Protein AF-A0A833JD50-F1 (afdb_monomer)

Foldseek 3Di:
DDPVVVDDDDDPQPWDKDWAFPVCVQVVQVVQVNNPDPDRDQWGADPNFIKGFDPDWDDDPNTITTIITTPVSDDPVNDPDPPPDDDD

Nearest PDB structures (foldseek):
  4l9g-assembly1_B  TM=3.853E-01  e=2.954E-01  Cereibacter sphaeroides 2.4.1
  3f3b-assembly1_A  TM=3.918E-01  e=6.925E-01  Bacillus subtilis
  4hh2-asse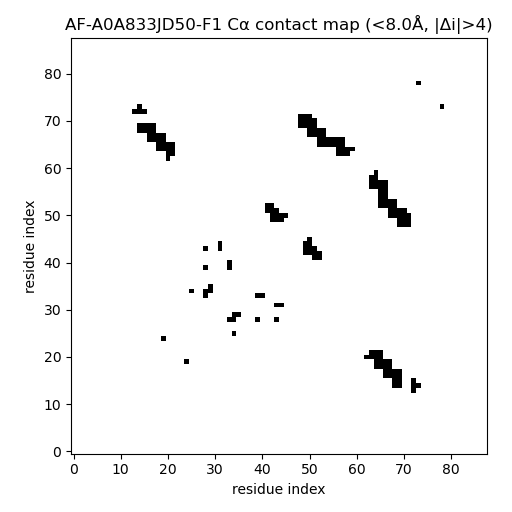mbly1_D  TM=3.792E-01  e=6.516E-01  Cereibacter sphaeroides 2.4.1
  4hh3-assembly1_B  TM=3.695E-01  e=9.387E-01  Cereibacter sphaeroides 2.4.1

Structure (mmCIF, N/CA/C/O backbone):
data_AF-A0A833JD50-F1
#
_entry.id   AF-A0A833JD50-F1
#
loop_
_atom_site.group_PDB
_atom_site.id
_atom_site.type_symbol
_atom_site.label_atom_id
_atom_site.label_alt_id
_atom_site.label_comp_id
_atom_site.label_asym_id
_atom_site.label_entity_id
_atom_site.label_seq_id
_atom_site.pdbx_PDB_ins_code
_atom_site.Cartn_x
_atom_site.Cartn_y
_atom_site.Cartn_z
_atom_site.occupancy
_atom_site.B_iso_or_equiv
_atom_site.auth_seq_id
_atom_site.auth_comp_id
_atom_site.auth_asym_id
_atom_site.auth_atom_id
_atom_site.pdbx_PDB_model_num
ATOM 1 N N . MET A 1 1 ? -23.028 24.388 -9.334 1.00 54.09 1 MET A N 1
ATOM 2 C CA . MET A 1 1 ? -22.566 23.097 -9.879 1.00 54.09 1 MET A CA 1
ATOM 3 C C . MET A 1 1 ? -22.466 22.135 -8.721 1.00 54.09 1 MET A C 1
ATOM 5 O O . MET A 1 1 ? -21.935 22.531 -7.687 1.00 54.09 1 MET A O 1
ATOM 9 N N . ALA A 1 2 ? -23.082 20.961 -8.830 1.00 59.03 2 ALA A N 1
ATOM 10 C CA . ALA A 1 2 ? -23.022 19.968 -7.768 1.00 59.03 2 ALA A CA 1
ATOM 11 C C . ALA A 1 2 ? -21.732 19.155 -7.924 1.00 59.03 2 ALA A C 1
ATOM 13 O O . ALA A 1 2 ? -21.300 18.896 -9.042 1.00 59.03 2 ALA A O 1
ATOM 14 N N . LEU A 1 3 ? -21.129 18.728 -6.811 1.00 56.69 3 LEU A N 1
ATOM 15 C CA . LEU A 1 3 ? -19.910 17.902 -6.807 1.00 56.69 3 LEU A CA 1
ATOM 16 C C . LEU A 1 3 ? -20.063 16.613 -7.645 1.00 56.69 3 LEU A C 1
ATOM 18 O O . LEU A 1 3 ? -19.088 16.042 -8.112 1.00 56.69 3 LEU A O 1
ATOM 22 N N . SER A 1 4 ? -21.303 16.156 -7.835 1.00 60.69 4 SER A N 1
ATOM 23 C CA . SER A 1 4 ? -21.658 15.002 -8.661 1.00 60.69 4 SER A CA 1
ATOM 24 C C . SER A 1 4 ? -21.426 15.211 -10.156 1.00 60.69 4 SER A C 1
ATOM 26 O O . SER A 1 4 ? -21.236 14.227 -10.859 1.00 60.69 4 SER A O 1
ATOM 28 N N . ASP A 1 5 ? -21.441 16.455 -10.642 1.00 66.06 5 ASP A N 1
ATOM 29 C CA . ASP A 1 5 ? -21.270 16.762 -12.068 1.00 66.06 5 ASP A CA 1
ATOM 30 C C . ASP A 1 5 ? -19.803 16.609 -12.517 1.00 66.06 5 ASP A C 1
ATOM 32 O O . ASP A 1 5 ? -19.530 16.527 -13.710 1.00 66.06 5 ASP A O 1
ATOM 36 N N . THR A 1 6 ? -18.857 16.547 -11.569 1.00 70.00 6 THR A N 1
ATOM 37 C CA . THR A 1 6 ? -17.408 16.427 -11.822 1.00 70.00 6 THR A CA 1
ATOM 38 C C . THR A 1 6 ? -16.841 15.046 -11.482 1.00 70.00 6 THR A C 1
ATOM 40 O O . THR A 1 6 ? -15.638 14.836 -11.590 1.00 70.00 6 THR A O 1
ATOM 43 N N . LEU A 1 7 ? -17.673 14.104 -11.024 1.00 58.97 7 LEU A N 1
ATOM 44 C CA . LEU A 1 7 ? -17.242 12.776 -10.582 1.00 58.97 7 LEU A CA 1
ATOM 45 C C . LEU A 1 7 ? -17.672 11.706 -11.589 1.00 58.97 7 LEU A C 1
ATOM 47 O O . LEU A 1 7 ? -18.859 11.414 -11.732 1.00 58.97 7 LEU A O 1
ATOM 51 N N . VAL A 1 8 ? -16.705 11.052 -12.233 1.00 70.06 8 VAL A N 1
ATOM 52 C CA . VAL A 1 8 ? -16.966 9.870 -13.063 1.00 70.06 8 VAL A CA 1
ATOM 53 C C . VAL A 1 8 ? -16.944 8.634 -12.171 1.00 70.06 8 VAL A C 1
ATOM 55 O O . VAL A 1 8 ? -15.897 8.187 -11.708 1.00 70.06 8 VAL A O 1
ATOM 58 N N . LYS A 1 9 ? -18.121 8.060 -11.907 1.00 60.38 9 LYS A N 1
ATOM 59 C CA . LYS A 1 9 ? -18.217 6.788 -11.186 1.00 60.38 9 LYS A CA 1
ATOM 60 C C . LYS A 1 9 ? -17.813 5.651 -12.119 1.00 60.38 9 LYS A C 1
ATOM 62 O O . LYS A 1 9 ? -18.611 5.223 -12.950 1.00 60.38 9 LYS A O 1
ATOM 67 N N . MET A 1 10 ? -16.607 5.124 -11.943 1.00 57.06 10 MET A N 1
ATOM 68 C CA . MET A 1 10 ? -16.239 3.864 -12.582 1.00 57.06 10 MET A CA 1
ATOM 69 C C . MET A 1 10 ? -16.945 2.689 -11.893 1.00 57.06 10 MET A C 1
ATOM 71 O O . MET A 1 10 ? -17.235 2.727 -10.692 1.00 57.06 10 MET A O 1
ATOM 75 N N . SER A 1 11 ? -17.251 1.639 -12.660 1.00 52.91 11 SER A N 1
ATOM 76 C CA . SER A 1 11 ? -17.678 0.358 -12.084 1.00 52.91 11 SER A CA 1
ATOM 77 C C . SER A 1 11 ? -16.614 -0.131 -11.092 1.00 52.91 11 SER A C 1
ATOM 79 O O . SER A 1 11 ? -15.435 0.138 -11.318 1.00 52.91 11 SER A O 1
ATOM 81 N N . PRO A 1 12 ? -16.989 -0.823 -9.998 1.00 55.66 12 PRO A N 1
ATOM 82 C CA . PRO A 1 12 ? -16.018 -1.290 -9.015 1.00 55.66 12 PRO A CA 1
ATOM 83 C C . PRO A 1 12 ? -14.972 -2.157 -9.713 1.00 55.66 12 PRO A C 1
ATOM 85 O O . PRO A 1 12 ? -15.293 -3.237 -10.217 1.00 55.66 12 PRO A O 1
ATOM 88 N N . VAL A 1 13 ? -13.737 -1.664 -9.766 1.00 57.28 13 VAL A N 1
ATOM 89 C CA . VAL A 1 13 ? -12.642 -2.427 -10.349 1.00 57.28 13 VAL A CA 1
ATOM 90 C C . VAL A 1 13 ? -12.268 -3.522 -9.361 1.00 57.28 13 VAL A C 1
ATOM 92 O O . VAL A 1 13 ? -12.080 -3.271 -8.169 1.00 57.28 13 VAL A O 1
ATOM 95 N N . LYS A 1 14 ? -12.219 -4.764 -9.844 1.00 61.19 14 LYS A N 1
ATOM 96 C CA . LYS A 1 14 ? -11.743 -5.902 -9.058 1.00 61.19 14 LYS A CA 1
ATOM 97 C C . LYS A 1 14 ? -10.219 -5.818 -8.983 1.00 61.19 14 LYS A C 1
ATOM 99 O O . LYS A 1 14 ? -9.544 -6.404 -9.815 1.00 61.19 14 LYS A O 1
ATOM 104 N N . GLY A 1 15 ? -9.706 -5.068 -8.015 1.00 67.88 15 GLY A N 1
ATOM 105 C CA . GLY A 1 15 ? -8.276 -4.978 -7.726 1.00 67.88 15 GLY A CA 1
ATOM 106 C C . GLY A 1 15 ? -7.893 -5.791 -6.491 1.00 67.88 15 GLY A C 1
ATOM 107 O O . GLY A 1 15 ? -8.695 -5.955 -5.569 1.00 67.88 15 GLY A O 1
ATOM 108 N N . GLU A 1 16 ? -6.657 -6.283 -6.468 1.00 80.88 16 GLU A N 1
ATOM 109 C CA . GLU A 1 16 ? -6.014 -6.736 -5.236 1.00 80.88 16 GLU A CA 1
ATOM 110 C C . GLU A 1 16 ? -5.326 -5.534 -4.577 1.00 80.88 16 GLU A C 1
ATOM 112 O O . GLU A 1 16 ? -4.707 -4.709 -5.254 1.00 80.88 16 GLU A O 1
ATOM 117 N N . TYR A 1 17 ? -5.465 -5.415 -3.260 1.00 84.19 17 TYR A N 1
ATOM 118 C CA . TYR A 1 17 ? -4.803 -4.382 -2.476 1.00 84.19 17 TYR A CA 1
ATOM 119 C C . TYR A 1 17 ? -4.314 -4.961 -1.152 1.00 84.19 17 TYR A C 1
ATOM 121 O O . TYR A 1 17 ? -4.909 -5.889 -0.596 1.00 84.19 17 TYR A O 1
ATOM 129 N N . TYR A 1 18 ? -3.247 -4.368 -0.637 1.00 86.88 18 TYR A N 1
ATOM 130 C CA . TYR A 1 18 ? -2.716 -4.617 0.689 1.00 86.88 18 TYR A CA 1
ATOM 131 C C . TYR A 1 18 ? -3.003 -3.422 1.595 1.00 86.88 18 TYR A C 1
ATOM 133 O O . TYR A 1 18 ? -3.190 -2.293 1.140 1.00 86.88 18 TYR A O 1
ATOM 141 N N . LEU A 1 19 ? -3.040 -3.690 2.897 1.00 89.25 19 LEU A N 1
ATOM 142 C CA . LEU A 1 19 ? -3.045 -2.664 3.930 1.00 89.25 19 LEU A CA 1
ATOM 143 C C . LEU A 1 19 ? -1.724 -2.758 4.674 1.00 89.25 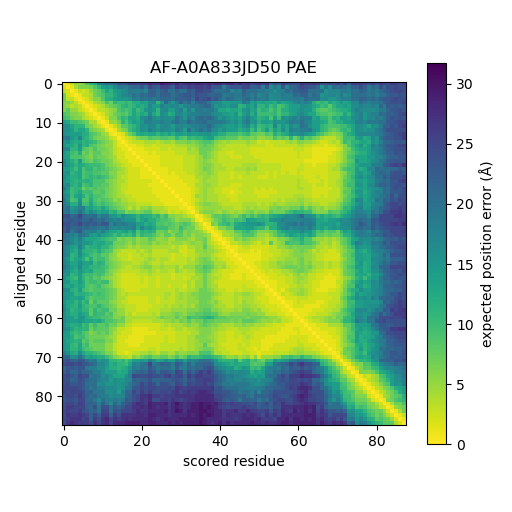19 LEU A C 1
ATOM 145 O O . LEU A 1 19 ? -1.445 -3.780 5.305 1.00 89.25 19 LEU A O 1
ATOM 149 N N . VAL A 1 20 ? -0.923 -1.703 4.594 1.00 89.94 20 VAL A N 1
ATOM 150 C CA . VAL A 1 20 ? 0.382 -1.636 5.254 1.00 89.94 20 VAL A CA 1
ATOM 151 C C . VAL A 1 20 ? 0.273 -0.674 6.425 1.00 89.94 20 VAL A C 1
ATOM 153 O O . VAL A 1 20 ? -0.129 0.468 6.243 1.00 89.94 20 VAL A O 1
ATOM 156 N N . GLU A 1 21 ? 0.591 -1.130 7.639 1.00 93.81 21 GLU A N 1
ATOM 157 C CA . GLU A 1 21 ? 0.649 -0.240 8.809 1.00 93.81 21 GLU A CA 1
ATOM 158 C C . GLU A 1 21 ? 1.662 0.874 8.544 1.00 93.81 21 GLU A C 1
ATOM 160 O O . GLU A 1 21 ? 2.796 0.582 8.162 1.00 93.81 21 GLU A O 1
ATOM 165 N N . ARG A 1 22 ? 1.282 2.132 8.790 1.00 88.69 22 ARG A N 1
ATOM 166 C CA . ARG A 1 22 ? 2.132 3.288 8.469 1.00 88.69 22 ARG A CA 1
ATOM 167 C C . ARG A 1 22 ? 3.513 3.207 9.114 1.00 88.69 22 ARG A C 1
ATOM 169 O O . ARG A 1 22 ? 4.516 3.496 8.475 1.00 88.69 22 ARG A O 1
ATOM 176 N N . GLU A 1 23 ? 3.568 2.742 10.358 1.00 92.06 23 GLU A N 1
ATOM 177 C CA . GLU A 1 23 ? 4.819 2.575 11.108 1.00 92.06 23 GLU A CA 1
ATOM 178 C C . GLU A 1 23 ? 5.776 1.543 10.486 1.00 92.06 23 GLU A C 1
ATOM 180 O O . GLU A 1 23 ? 6.946 1.508 10.846 1.00 92.06 23 GLU A O 1
ATOM 185 N N . LYS A 1 24 ? 5.296 0.697 9.564 1.00 91.06 24 LYS A N 1
ATOM 186 C CA . LYS A 1 24 ? 6.076 -0.358 8.901 1.00 91.06 24 LYS A CA 1
ATOM 187 C C . LYS A 1 24 ? 6.454 -0.023 7.459 1.00 91.06 24 LYS A C 1
ATOM 189 O O . LYS A 1 24 ? 7.098 -0.847 6.813 1.00 91.06 24 LYS A O 1
ATOM 194 N N . ILE A 1 25 ? 6.049 1.133 6.933 1.00 88.06 25 ILE A N 1
ATOM 195 C CA . ILE A 1 25 ? 6.314 1.509 5.535 1.00 88.06 25 ILE A CA 1
ATOM 196 C C . ILE A 1 25 ? 7.818 1.650 5.288 1.00 88.06 25 ILE A C 1
ATOM 198 O O . ILE A 1 25 ? 8.334 1.076 4.332 1.00 88.06 25 ILE A O 1
ATOM 202 N N . ASP A 1 26 ? 8.535 2.322 6.189 1.00 87.00 26 ASP A N 1
ATOM 203 C CA . ASP A 1 26 ? 9.989 2.486 6.078 1.00 87.00 26 ASP A CA 1
ATOM 204 C C . ASP A 1 26 ? 10.716 1.133 6.080 1.00 87.00 26 ASP A C 1
ATOM 206 O O . ASP A 1 26 ? 11.622 0.892 5.280 1.00 87.00 26 ASP A O 1
ATOM 210 N N . ASP A 1 27 ? 10.288 0.211 6.949 1.00 89.50 27 ASP A N 1
ATOM 211 C CA . ASP A 1 27 ? 10.821 -1.153 6.990 1.00 89.50 27 ASP A CA 1
ATOM 212 C C . ASP A 1 27 ? 10.516 -1.914 5.695 1.00 89.50 27 ASP A C 1
ATOM 214 O O . ASP A 1 27 ? 11.338 -2.698 5.218 1.00 89.50 27 ASP A O 1
ATOM 218 N N . LEU A 1 28 ? 9.342 -1.688 5.107 1.00 88.62 28 LEU A N 1
ATOM 219 C CA . LEU A 1 28 ? 8.934 -2.317 3.860 1.00 88.62 28 LEU A CA 1
ATOM 220 C C . LEU A 1 28 ? 9.799 -1.840 2.682 1.00 88.62 28 LEU A C 1
ATOM 222 O O . LEU A 1 28 ? 10.310 -2.679 1.942 1.00 88.62 28 LEU A O 1
ATOM 226 N N . TYR A 1 29 ? 10.052 -0.534 2.562 1.00 86.56 29 TYR A N 1
ATOM 227 C CA . TYR A 1 29 ? 10.971 0.020 1.559 1.00 86.56 29 TYR A CA 1
ATOM 228 C C . TYR A 1 29 ? 12.407 -0.466 1.749 1.00 86.56 29 TYR A C 1
ATOM 230 O O . TYR A 1 29 ? 13.058 -0.882 0.788 1.00 86.56 29 TYR A O 1
ATOM 238 N N . ARG A 1 30 ? 12.891 -0.505 2.994 1.00 86.44 30 ARG A N 1
ATOM 239 C CA . ARG A 1 30 ? 14.209 -1.067 3.323 1.00 86.44 30 ARG A CA 1
ATOM 240 C C . ARG A 1 30 ? 14.340 -2.523 2.898 1.00 86.44 30 ARG A C 1
ATOM 242 O O . ARG A 1 30 ? 15.331 -2.886 2.270 1.00 86.44 30 ARG A O 1
ATOM 249 N N . ASN A 1 31 ? 13.336 -3.345 3.193 1.00 87.56 31 ASN A N 1
ATOM 250 C CA . ASN A 1 31 ? 13.317 -4.754 2.799 1.00 87.56 31 ASN A CA 1
ATOM 251 C C . ASN A 1 31 ? 13.208 -4.942 1.279 1.00 87.56 31 ASN A C 1
ATOM 253 O O . ASN A 1 31 ? 13.720 -5.930 0.755 1.00 87.56 31 ASN A O 1
ATOM 257 N N . ALA A 1 32 ? 12.578 -3.999 0.577 1.00 83.81 32 ALA A N 1
ATOM 258 C CA . ALA A 1 32 ? 12.517 -3.967 -0.882 1.00 83.81 32 ALA A CA 1
ATOM 259 C C . ALA A 1 32 ? 13.832 -3.500 -1.541 1.00 83.81 32 ALA A C 1
ATOM 261 O O . ALA A 1 32 ? 13.970 -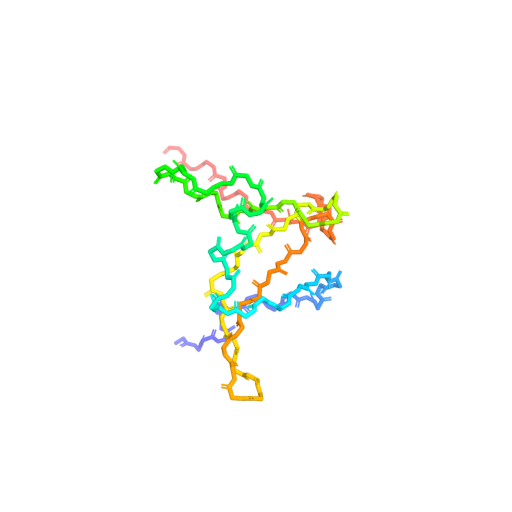3.610 -2.755 1.00 83.81 32 ALA A O 1
ATOM 262 N N . GLY A 1 33 ? 14.816 -3.041 -0.757 1.00 82.62 33 GLY A N 1
ATOM 263 C CA . GLY A 1 33 ? 16.123 -2.598 -1.247 1.00 82.62 33 GLY A CA 1
ATOM 264 C C . GLY A 1 33 ? 16.272 -1.082 -1.409 1.00 82.62 33 GLY A C 1
ATOM 265 O O . GLY A 1 33 ? 17.325 -0.644 -1.855 1.00 82.62 33 GLY A O 1
ATOM 266 N N . HIS A 1 34 ? 15.278 -0.293 -0.990 1.00 80.44 34 HIS A N 1
ATOM 267 C CA . HIS A 1 34 ? 15.233 1.173 -1.130 1.00 80.44 34 HIS A CA 1
ATOM 268 C C . HIS A 1 34 ? 15.661 1.920 0.151 1.00 80.44 34 HIS A C 1
ATOM 270 O O . HIS A 1 34 ? 15.237 3.039 0.414 1.00 80.44 34 HIS A O 1
ATOM 276 N N . GLY A 1 35 ? 16.457 1.279 1.013 1.00 66.38 35 GLY A N 1
ATOM 277 C CA . GLY A 1 35 ? 16.721 1.749 2.380 1.00 66.38 35 GLY A CA 1
ATOM 278 C C . GLY A 1 35 ? 17.686 2.929 2.543 1.00 66.38 35 GLY A C 1
ATOM 279 O O . GLY A 1 35 ? 17.723 3.507 3.630 1.00 66.38 35 GLY A O 1
ATOM 280 N N . ASP A 1 36 ? 18.446 3.259 1.497 1.00 66.25 36 ASP A N 1
ATOM 281 C CA . ASP A 1 36 ? 19.524 4.262 1.491 1.00 66.25 36 ASP A CA 1
ATOM 282 C C . ASP A 1 36 ? 19.440 5.198 0.266 1.00 66.25 36 ASP A C 1
ATOM 284 O O . ASP A 1 36 ? 20.409 5.882 -0.065 1.00 66.25 36 ASP A O 1
ATOM 288 N N . GLU A 1 37 ? 18.309 5.207 -0.445 1.00 63.47 37 GLU A N 1
ATOM 289 C CA . GLU A 1 37 ? 18.130 6.050 -1.629 1.00 63.47 37 GLU A CA 1
ATOM 290 C C . GLU A 1 37 ? 17.585 7.431 -1.235 1.00 63.47 37 GLU A C 1
ATOM 292 O O . GLU A 1 37 ? 16.661 7.539 -0.430 1.00 63.47 37 GLU A O 1
ATOM 297 N N . ASP A 1 38 ? 18.156 8.495 -1.814 1.00 62.69 38 ASP A N 1
ATOM 298 C CA . ASP A 1 38 ? 17.662 9.874 -1.654 1.00 62.69 38 ASP A CA 1
ATOM 299 C C . ASP A 1 38 ? 16.244 10.047 -2.240 1.00 62.69 38 ASP A C 1
ATOM 301 O O . ASP A 1 38 ? 15.499 10.940 -1.835 1.00 62.69 38 ASP A O 1
ATOM 305 N N . GLU A 1 39 ? 15.864 9.168 -3.173 1.00 69.06 39 GLU A N 1
ATOM 306 C CA . GLU A 1 39 ? 14.538 9.088 -3.777 1.00 69.06 39 GLU A CA 1
ATOM 307 C C . GLU A 1 39 ? 13.955 7.690 -3.559 1.00 69.06 39 GLU A C 1
ATOM 309 O O . GLU A 1 39 ? 14.411 6.706 -4.140 1.00 69.06 39 GLU A O 1
ATOM 314 N N . VAL A 1 40 ? 12.924 7.608 -2.718 1.00 73.12 40 VAL A N 1
ATOM 315 C CA . VAL A 1 40 ? 12.164 6.376 -2.505 1.00 73.12 40 VAL A CA 1
ATOM 316 C C . VAL A 1 40 ? 11.117 6.270 -3.619 1.00 73.12 40 VAL A C 1
ATOM 318 O O . VAL A 1 40 ? 10.317 7.197 -3.782 1.00 73.12 40 VAL A O 1
ATOM 321 N N . PRO A 1 41 ? 11.094 5.183 -4.410 1.00 78.56 41 PRO A N 1
ATOM 322 C CA . PRO A 1 41 ? 10.087 5.022 -5.451 1.00 78.56 41 PRO A CA 1
ATOM 323 C C . PRO A 1 41 ? 8.692 4.908 -4.836 1.00 78.56 41 PRO A C 1
ATOM 325 O O . PRO A 1 41 ? 8.530 4.332 -3.770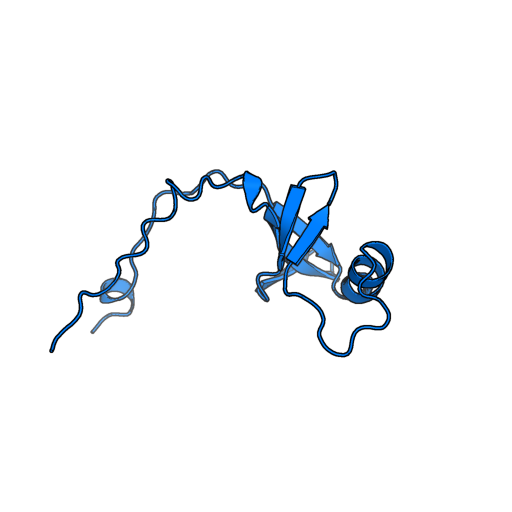 1.00 78.56 41 PRO A O 1
ATOM 328 N N . ASN A 1 42 ? 7.654 5.366 -5.539 1.00 79.62 42 ASN A N 1
ATOM 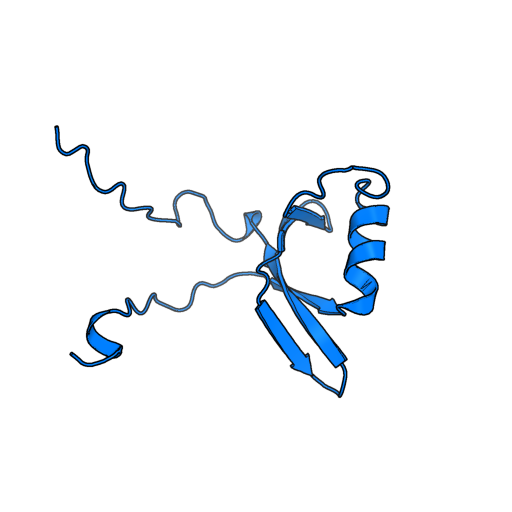329 C CA . ASN A 1 42 ? 6.263 5.209 -5.086 1.00 79.62 42 ASN A CA 1
ATOM 330 C C . ASN A 1 42 ? 5.705 3.779 -5.304 1.00 79.62 42 ASN A C 1
ATOM 332 O O . ASN A 1 42 ? 4.498 3.536 -5.253 1.00 79.62 42 ASN A O 1
ATOM 336 N N . PHE A 1 43 ? 6.575 2.817 -5.614 1.00 86.31 43 PHE A N 1
ATOM 337 C CA . PHE A 1 43 ? 6.216 1.428 -5.856 1.00 86.31 43 PHE A CA 1
ATOM 338 C C . PHE A 1 43 ? 7.280 0.487 -5.296 1.00 86.31 43 PHE A 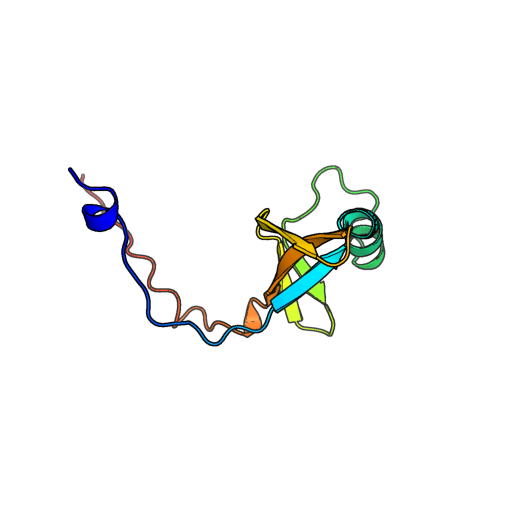C 1
ATOM 340 O O . PHE A 1 43 ? 8.456 0.829 -5.213 1.00 86.31 43 PHE A O 1
ATOM 347 N N . ILE A 1 44 ? 6.863 -0.727 -4.950 1.00 87.44 44 ILE A N 1
ATOM 348 C CA . ILE A 1 44 ? 7.739 -1.823 -4.524 1.00 87.44 44 ILE A CA 1
ATOM 349 C C . ILE A 1 44 ? 7.241 -3.145 -5.093 1.00 87.44 44 ILE A C 1
ATOM 351 O O . ILE A 1 44 ? 6.092 -3.270 -5.507 1.00 87.44 44 ILE A O 1
ATOM 355 N N . THR A 1 45 ? 8.088 -4.171 -5.070 1.00 85.44 45 THR A N 1
ATOM 356 C CA . THR A 1 45 ? 7.661 -5.534 -5.403 1.00 85.44 45 THR A CA 1
ATOM 357 C C . THR A 1 45 ? 7.325 -6.317 -4.133 1.00 85.44 45 THR A C 1
ATOM 359 O O . THR A 1 45 ? 8.201 -6.555 -3.306 1.00 85.44 45 THR A O 1
ATOM 362 N N . ILE A 1 46 ? 6.074 -6.765 -3.999 1.00 83.19 46 ILE A N 1
ATOM 363 C CA . ILE A 1 46 ? 5.596 -7.641 -2.915 1.00 83.19 46 ILE A CA 1
ATOM 364 C C . ILE A 1 46 ? 5.168 -8.969 -3.542 1.00 83.19 46 ILE A C 1
ATOM 366 O O . ILE A 1 46 ? 4.376 -8.982 -4.480 1.00 83.19 46 ILE A O 1
ATOM 370 N N . ASP A 1 47 ? 5.712 -10.093 -3.067 1.00 82.75 47 ASP A N 1
ATOM 371 C CA . ASP A 1 47 ? 5.398 -11.442 -3.576 1.00 82.75 47 ASP A CA 1
ATOM 372 C C . ASP A 1 47 ? 5.521 -11.589 -5.111 1.00 82.75 47 ASP A C 1
ATOM 374 O O . ASP A 1 47 ? 4.762 -12.311 -5.760 1.00 82.75 47 ASP A O 1
ATOM 378 N N . GLY A 1 48 ? 6.484 -10.883 -5.715 1.00 81.44 48 GLY A N 1
ATOM 379 C CA . GLY A 1 48 ? 6.695 -10.873 -7.168 1.00 81.44 48 GLY A CA 1
ATOM 380 C C . GLY A 1 48 ? 5.694 -10.020 -7.957 1.00 81.44 48 GLY A C 1
ATOM 381 O O . GLY A 1 48 ? 5.673 -10.103 -9.185 1.00 81.44 48 GLY A O 1
ATOM 382 N N . LYS A 1 49 ? 4.871 -9.207 -7.285 1.00 83.62 49 LYS A N 1
ATOM 383 C CA . LYS A 1 49 ? 3.938 -8.263 -7.906 1.00 83.62 49 LYS A CA 1
ATOM 384 C C . LYS A 1 49 ? 4.354 -6.828 -7.616 1.00 83.62 49 LYS A C 1
ATOM 386 O O . LYS A 1 49 ? 4.657 -6.485 -6.476 1.00 83.62 49 LYS A O 1
ATOM 391 N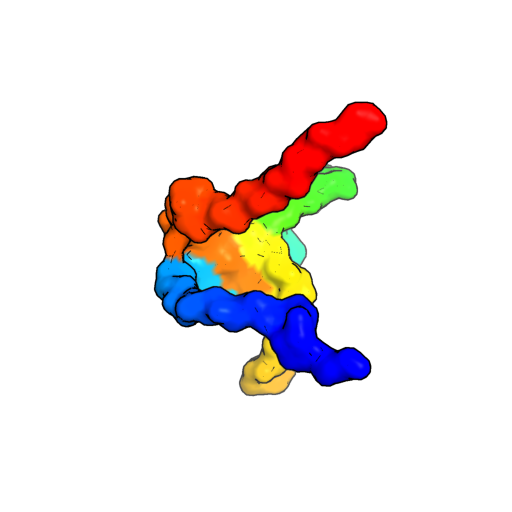 N . GLU A 1 50 ? 4.321 -5.986 -8.639 1.00 85.56 50 GLU A N 1
ATOM 392 C CA . GLU A 1 50 ? 4.524 -4.551 -8.472 1.00 85.56 50 GLU A CA 1
ATOM 393 C C . GLU A 1 50 ? 3.321 -3.940 -7.746 1.00 85.56 50 GLU A C 1
ATOM 395 O O . GLU A 1 50 ? 2.167 -4.245 -8.060 1.00 85.56 50 GLU A O 1
ATOM 400 N N . CYS A 1 51 ? 3.602 -3.140 -6.726 1.00 87.75 51 CYS A N 1
ATOM 401 C CA . CYS A 1 51 ? 2.640 -2.594 -5.786 1.00 87.75 51 CYS A CA 1
ATOM 402 C C . CYS A 1 51 ? 2.872 -1.090 -5.641 1.00 87.75 51 CYS A C 1
ATOM 404 O O . CYS A 1 51 ? 3.985 -0.679 -5.332 1.00 87.75 51 CYS A O 1
ATOM 406 N N . LEU A 1 52 ? 1.825 -0.293 -5.847 1.00 89.12 52 LEU A N 1
ATOM 407 C CA . LEU A 1 52 ? 1.834 1.166 -5.809 1.00 89.12 52 LEU A CA 1
ATOM 408 C C . LEU A 1 52 ? 1.280 1.669 -4.473 1.00 89.12 52 LEU A C 1
ATOM 410 O O . LEU A 1 52 ? 0.185 1.268 -4.062 1.00 89.12 52 LEU A O 1
ATOM 414 N N . PHE A 1 53 ? 2.006 2.574 -3.828 1.00 87.31 53 PHE A N 1
ATOM 415 C CA . PHE A 1 53 ? 1.523 3.295 -2.655 1.00 87.31 53 PHE A CA 1
ATOM 416 C C . PHE A 1 53 ? 0.603 4.431 -3.100 1.00 87.31 53 PHE A C 1
ATOM 418 O O . PHE A 1 53 ? 0.893 5.177 -4.035 1.00 87.31 53 PHE A O 1
ATOM 425 N N . THR A 1 54 ? -0.580 4.497 -2.494 1.00 84.56 54 THR A N 1
ATOM 426 C CA . THR A 1 54 ? -1.639 5.400 -2.964 1.00 84.56 54 THR A CA 1
ATOM 427 C C . THR A 1 54 ? -1.697 6.707 -2.189 1.00 84.56 54 THR A C 1
ATOM 429 O O . THR A 1 54 ? -2.522 7.549 -2.534 1.00 84.56 54 THR A O 1
ATOM 432 N N . GLU A 1 55 ? -0.923 6.855 -1.109 1.00 85.69 55 GLU A N 1
ATOM 433 C CA . GLU A 1 55 ? -1.024 7.963 -0.149 1.00 85.69 55 GLU A CA 1
ATOM 434 C C . GLU A 1 55 ? -2.438 8.113 0.454 1.00 85.69 55 GLU A C 1
ATOM 436 O O . GLU A 1 55 ? -2.810 9.156 0.996 1.00 85.69 55 GLU A O 1
ATOM 441 N N . ASN A 1 56 ? -3.259 7.058 0.362 1.00 84.31 56 ASN A N 1
ATOM 442 C CA . ASN A 1 56 ? -4.584 6.997 0.961 1.00 84.31 56 ASN A CA 1
ATOM 443 C C . ASN A 1 56 ? -4.531 6.154 2.232 1.00 84.31 56 ASN A C 1
ATOM 445 O O . ASN A 1 56 ? -4.168 4.975 2.207 1.00 84.31 56 ASN A O 1
ATOM 449 N N . PHE A 1 57 ? -4.961 6.759 3.336 1.00 87.56 57 PHE A N 1
ATOM 450 C CA . PHE A 1 57 ? -4.873 6.166 4.663 1.00 87.56 57 PHE A CA 1
ATOM 451 C C . PHE A 1 57 ? -6.248 5.803 5.215 1.00 87.56 57 PHE A C 1
ATOM 453 O O . PHE A 1 57 ? -7.232 6.521 5.020 1.00 87.56 57 PHE A O 1
ATOM 460 N N . ILE A 1 58 ? -6.307 4.690 5.940 1.00 88.62 58 ILE A N 1
ATOM 461 C CA . ILE A 1 58 ? -7.482 4.255 6.686 1.00 88.62 58 IL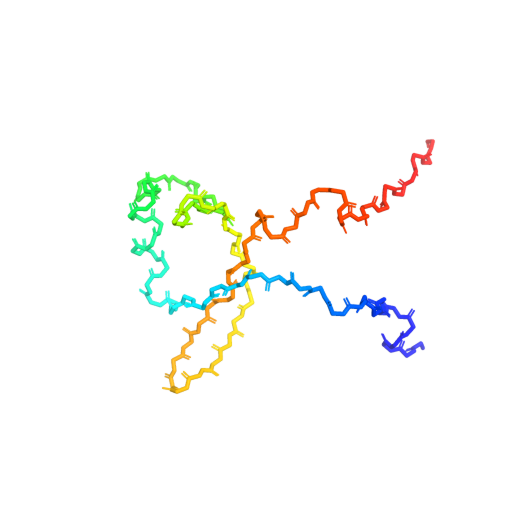E A CA 1
ATOM 462 C C . ILE A 1 58 ? -7.099 3.926 8.126 1.00 88.62 58 ILE A C 1
ATOM 464 O O . ILE A 1 58 ? -6.063 3.317 8.388 1.00 88.62 58 ILE A O 1
ATOM 468 N N . GLU A 1 59 ? -7.966 4.284 9.067 1.00 91.69 59 GLU A N 1
ATOM 469 C CA . GLU A 1 59 ? -7.828 3.857 10.456 1.00 91.69 59 GLU A CA 1
ATOM 470 C C . GLU A 1 59 ? -8.636 2.577 10.685 1.00 91.69 59 GLU A C 1
ATOM 472 O O . GLU A 1 59 ? -9.820 2.491 10.346 1.00 91.69 59 GLU A O 1
ATOM 477 N N . LYS A 1 60 ? -7.994 1.566 11.270 1.00 86.38 60 LYS A N 1
ATOM 478 C CA . LYS A 1 60 ? -8.639 0.310 11.644 1.00 86.38 60 LYS A CA 1
ATOM 479 C C . LYS A 1 60 ? -8.021 -0.237 12.925 1.00 86.38 60 LYS A C 1
ATOM 481 O O . LYS A 1 60 ? -6.805 -0.294 13.056 1.00 86.38 60 LYS A O 1
ATOM 486 N N . ASP A 1 61 ? -8.857 -0.656 13.874 1.00 89.31 61 ASP A N 1
ATOM 487 C CA . ASP A 1 61 ? -8.411 -1.254 15.143 1.00 89.31 61 ASP A CA 1
ATOM 488 C C . ASP A 1 61 ? -7.395 -0.376 15.918 1.00 89.31 61 ASP A C 1
ATOM 490 O O . ASP A 1 61 ? -6.489 -0.883 16.577 1.00 89.31 61 ASP A O 1
ATOM 494 N N . GLY A 1 62 ? -7.536 0.956 15.825 1.00 90.56 62 GLY A N 1
ATOM 495 C CA . GLY A 1 62 ? -6.650 1.930 16.477 1.00 90.56 62 GLY A CA 1
ATOM 496 C C . GLY A 1 62 ? -5.281 2.103 15.811 1.00 90.56 62 GLY A C 1
ATOM 497 O O . GLY A 1 62 ? -4.368 2.635 16.438 1.00 90.56 62 GLY A O 1
ATOM 498 N N . LYS A 1 63 ? -5.125 1.631 14.571 1.00 91.88 63 LYS A N 1
ATOM 499 C CA . LYS A 1 63 ? -3.902 1.747 13.775 1.00 91.88 63 LYS A CA 1
ATOM 500 C C . LYS A 1 63 ? -4.192 2.383 12.424 1.00 91.88 63 LYS A C 1
ATOM 502 O O . LYS A 1 63 ? -5.248 2.145 11.838 1.00 91.88 63 LYS A O 1
ATOM 507 N N . GLU A 1 64 ? -3.233 3.152 11.926 1.00 91.88 64 GLU A N 1
ATOM 508 C CA . GLU A 1 64 ? -3.289 3.766 10.601 1.00 91.88 64 GLU A CA 1
ATOM 509 C C . GLU A 1 64 ? -2.611 2.858 9.570 1.00 91.88 64 GLU A C 1
ATOM 511 O O . GLU A 1 64 ? -1.488 2.385 9.774 1.00 91.88 64 GLU A O 1
ATOM 516 N N . TYR A 1 65 ? -3.310 2.608 8.468 1.00 90.75 65 TYR A N 1
ATOM 517 C CA . TYR A 1 65 ? -2.833 1.804 7.352 1.00 90.75 65 TYR A CA 1
ATOM 518 C C . TYR A 1 65 ? -2.862 2.624 6.077 1.00 90.75 65 TYR A C 1
ATOM 520 O O . TYR A 1 65 ? -3.828 3.341 5.831 1.00 90.75 65 TYR A O 1
ATOM 528 N N . GLU A 1 66 ? -1.858 2.448 5.235 1.00 88.38 66 GLU A N 1
ATOM 529 C CA . GLU A 1 66 ? -1.891 2.904 3.856 1.00 88.38 66 GLU A CA 1
ATOM 530 C C . GLU A 1 66 ? -2.440 1.808 2.937 1.00 88.38 66 GLU A C 1
ATOM 532 O O . GLU A 1 66 ? -2.149 0.617 3.110 1.00 88.38 66 GLU A O 1
ATOM 537 N N . ILE A 1 67 ? -3.249 2.216 1.959 1.00 88.38 67 ILE A N 1
ATOM 538 C CA . ILE A 1 67 ? -3.718 1.345 0.885 1.00 88.38 67 ILE A CA 1
ATOM 539 C C . ILE A 1 67 ? -2.608 1.223 -0.159 1.00 88.38 67 ILE A C 1
ATOM 541 O O . ILE A 1 67 ? -2.184 2.215 -0.751 1.00 88.38 67 ILE A O 1
ATOM 545 N N . VAL A 1 68 ? -2.186 -0.009 -0.426 1.00 87.75 68 VAL A N 1
ATOM 546 C CA . VAL A 1 68 ? -1.188 -0.325 -1.452 1.00 87.75 68 VAL A CA 1
ATOM 547 C C . VAL A 1 68 ? -1.852 -1.168 -2.535 1.00 87.75 68 VAL A C 1
ATOM 549 O O . VAL A 1 68 ? -2.387 -2.240 -2.253 1.00 87.75 68 VAL A O 1
ATOM 552 N N . MET A 1 69 ? -1.857 -0.685 -3.774 1.00 87.62 69 MET A N 1
ATOM 553 C CA . MET A 1 69 ? -2.538 -1.330 -4.899 1.00 87.62 69 MET A CA 1
ATOM 554 C C . MET A 1 69 ? -1.593 -2.222 -5.692 1.00 87.62 69 MET A C 1
ATOM 556 O O . MET A 1 69 ? -0.480 -1.820 -6.001 1.00 87.62 69 MET A O 1
ATOM 560 N N . VAL A 1 70 ? -2.042 -3.412 -6.088 1.00 84.94 70 VAL A N 1
ATOM 561 C CA . VAL A 1 70 ? -1.250 -4.309 -6.940 1.00 84.94 70 VAL A CA 1
ATOM 562 C C . VAL A 1 70 ? -1.388 -3.896 -8.404 1.00 84.94 70 VAL A C 1
ATOM 564 O O . VAL A 1 70 ? -2.457 -4.060 -8.992 1.00 84.94 70 VAL A O 1
ATOM 567 N N . ALA A 1 71 ? -0.303 -3.417 -9.013 1.00 73.44 71 ALA A N 1
ATOM 568 C CA . ALA A 1 71 ? -0.274 -2.953 -10.400 1.00 73.44 71 ALA A CA 1
ATOM 569 C C . ALA A 1 71 ? -0.597 -4.085 -11.391 1.00 73.44 71 ALA A C 1
ATOM 571 O O . ALA A 1 71 ? -1.405 -3.897 -12.287 1.00 73.44 71 ALA A O 1
ATOM 572 N N . ASN A 1 72 ? -0.106 -5.310 -11.157 1.00 62.25 72 ASN A N 1
ATOM 573 C CA . ASN A 1 72 ? -0.425 -6.489 -11.988 1.00 62.25 72 ASN A CA 1
ATOM 574 C C . ASN A 1 72 ? -1.868 -7.025 -11.821 1.00 62.25 72 ASN A C 1
ATOM 576 O O . ASN A 1 72 ? -2.227 -8.027 -12.441 1.00 62.25 72 ASN A O 1
ATOM 580 N N . GLY A 1 73 ? -2.693 -6.401 -10.971 1.00 52.03 73 GLY A N 1
ATOM 581 C CA . GLY A 1 73 ? -4.144 -6.620 -10.917 1.00 52.03 73 GLY A CA 1
ATOM 582 C C . GLY A 1 73 ? -4.926 -5.769 -11.925 1.00 52.03 73 GLY A C 1
ATOM 583 O O . GLY A 1 73 ? -6.136 -5.942 -12.051 1.00 52.03 73 GLY A O 1
ATOM 584 N N . PHE A 1 74 ? -4.235 -4.874 -12.632 1.00 50.69 74 PHE A N 1
ATOM 585 C CA . PHE A 1 74 ? -4.755 -4.018 -13.686 1.00 50.69 74 PHE A CA 1
ATOM 586 C C . PHE A 1 74 ? -3.900 -4.274 -14.926 1.00 50.69 74 PHE A C 1
ATOM 588 O O . PHE A 1 74 ? -2.684 -4.096 -14.893 1.00 50.69 74 PHE A O 1
ATOM 595 N N . SER A 1 75 ? -4.494 -4.728 -16.031 1.00 45.06 75 SER A N 1
ATOM 596 C CA . SER A 1 75 ? -3.760 -4.619 -17.289 1.00 45.06 75 SER A CA 1
ATOM 597 C C . SER A 1 75 ? -3.667 -3.129 -17.629 1.00 45.06 75 SER A C 1
ATOM 599 O O . SER A 1 75 ? -4.605 -2.374 -17.371 1.00 45.06 75 SER A O 1
ATOM 601 N N . TRP A 1 76 ? -2.564 -2.677 -18.225 1.00 47.25 76 TRP A N 1
ATOM 602 C CA . TRP A 1 76 ? -2.497 -1.327 -18.804 1.00 47.25 76 TRP A CA 1
ATOM 603 C C . TRP A 1 76 ? -3.588 -1.099 -19.873 1.00 47.25 76 TRP A C 1
ATOM 605 O O . TRP A 1 76 ? -3.859 0.040 -20.231 1.00 47.25 76 TRP A O 1
ATOM 615 N N . GLU A 1 77 ? -4.253 -2.164 -20.340 1.00 50.00 77 GLU A N 1
ATOM 616 C CA . GLU A 1 77 ? -5.434 -2.110 -21.210 1.00 50.00 77 GLU A CA 1
ATOM 617 C C . GLU A 1 77 ? -6.740 -1.773 -20.450 1.00 50.00 77 GLU A C 1
ATOM 619 O O . GLU A 1 77 ? -7.707 -1.340 -21.073 1.00 50.00 77 GLU A O 1
ATOM 624 N N . ASP A 1 78 ? -6.785 -1.926 -19.119 1.00 46.59 78 ASP A N 1
ATOM 625 C CA . ASP A 1 78 ? -7.931 -1.557 -18.267 1.00 46.59 78 ASP A CA 1
ATOM 626 C C . ASP A 1 78 ? -7.900 -0.082 -17.822 1.00 46.59 78 ASP A C 1
ATOM 628 O O . ASP A 1 78 ? -8.902 0.446 -17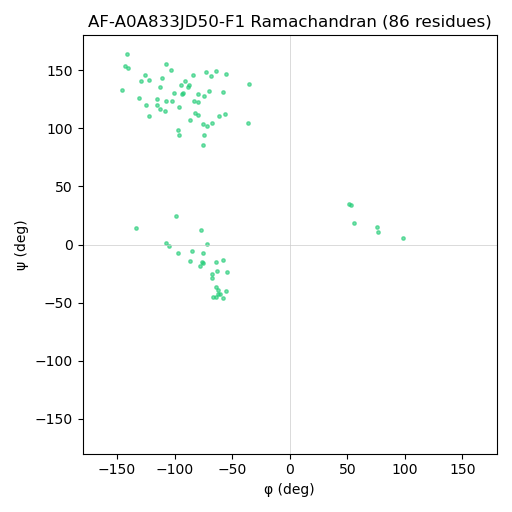.331 1.00 46.59 78 ASP A O 1
ATOM 632 N N . ILE A 1 79 ? -6.761 0.598 -17.987 1.00 46.44 79 ILE A N 1
ATOM 633 C CA . ILE A 1 79 ? -6.604 2.019 -17.670 1.00 46.44 79 ILE A CA 1
ATOM 634 C C . ILE A 1 79 ? -6.809 2.814 -18.963 1.00 46.44 79 ILE A C 1
ATOM 636 O O . ILE A 1 79 ? -5.883 3.030 -19.738 1.00 46.44 79 ILE A O 1
ATOM 640 N N . ILE A 1 80 ? -8.042 3.273 -19.198 1.00 48.06 80 ILE A N 1
ATOM 641 C CA . ILE A 1 80 ? -8.315 4.274 -20.236 1.00 48.06 80 ILE A CA 1
ATOM 642 C C . ILE A 1 80 ? -7.807 5.621 -19.714 1.00 48.06 80 ILE A C 1
ATOM 644 O O . ILE A 1 80 ? -8.512 6.319 -18.984 1.00 48.06 80 ILE A O 1
ATOM 648 N N . ILE A 1 81 ? -6.572 5.970 -20.067 1.00 45.97 81 ILE A N 1
ATOM 649 C CA . ILE A 1 81 ? -6.095 7.350 -19.995 1.00 45.97 81 ILE A CA 1
ATOM 650 C C . ILE A 1 81 ? -6.648 8.036 -21.242 1.00 45.97 81 ILE A C 1
ATOM 652 O O . ILE A 1 81 ? -6.275 7.688 -22.361 1.00 45.97 81 ILE A O 1
ATOM 656 N N . TYR A 1 82 ? -7.586 8.961 -21.056 1.00 43.66 82 TYR A N 1
ATOM 657 C CA . TYR A 1 82 ? -7.902 9.916 -22.108 1.00 43.66 82 TYR A CA 1
ATOM 658 C C . TYR A 1 82 ? -6.712 10.870 -22.169 1.00 43.66 82 TYR A C 1
ATOM 660 O O . TYR A 1 82 ? -6.550 11.703 -21.280 1.00 43.66 82 TYR A O 1
ATOM 668 N N . ASP A 1 83 ? -5.844 10.672 -23.158 1.00 42.53 83 ASP A N 1
ATOM 669 C CA . ASP A 1 83 ? -4.981 11.747 -23.633 1.00 42.53 83 ASP A CA 1
ATOM 670 C C . ASP A 1 83 ? -5.951 12.819 -24.144 1.00 42.53 83 ASP A C 1
ATOM 672 O O . ASP A 1 83 ? -6.728 12.563 -25.069 1.00 42.53 83 ASP A O 1
ATOM 676 N N . GLU A 1 84 ? -6.043 13.954 -23.451 1.00 50.25 84 GLU A N 1
ATOM 677 C CA . GLU A 1 84 ? -6.681 15.118 -24.053 1.00 50.25 84 GLU A CA 1
ATOM 678 C C . GLU A 1 84 ? -5.754 15.536 -25.190 1.00 50.25 84 GLU A C 1
ATOM 680 O O . GLU A 1 84 ? -4.652 16.027 -24.947 1.00 50.25 84 GLU A O 1
ATOM 685 N N . ASP A 1 85 ? -6.201 15.211 -26.406 1.00 46.59 85 ASP A N 1
ATOM 686 C CA . ASP A 1 85 ? -5.561 15.508 -27.677 1.00 46.59 85 ASP A CA 1
ATOM 687 C C . ASP A 1 85 ? -4.853 16.869 -27.665 1.00 46.59 85 ASP A C 1
ATOM 689 O O . ASP A 1 85 ? -5.375 17.877 -27.182 1.00 46.59 85 ASP A O 1
ATOM 693 N N . GLU A 1 86 ? -3.659 16.853 -28.258 1.00 54.44 86 GLU A N 1
ATOM 694 C CA . GLU A 1 86 ? -2.911 18.002 -28.749 1.00 54.44 86 GLU A CA 1
ATOM 695 C C . GLU A 1 86 ? -3.843 19.071 -29.350 1.00 54.44 86 GLU A C 1
ATOM 697 O O . GLU A 1 86 ? -4.288 18.945 -30.490 1.00 54.44 86 GLU A O 1
ATOM 702 N N . ASP A 1 87 ? -4.076 20.163 -28.624 1.00 50.97 87 ASP A N 1
ATOM 703 C CA . ASP A 1 87 ? -4.520 21.418 -29.228 1.00 50.97 87 ASP A CA 1
ATOM 704 C C . ASP A 1 87 ? -3.287 22.324 -29.431 1.00 50.97 87 ASP A C 1
ATOM 706 O O . ASP A 1 87 ? -2.782 22.933 -28.486 1.00 50.97 87 ASP A O 1
ATOM 710 N N . GLU A 1 88 ? -2.803 22.302 -30.682 1.00 48.00 88 GLU A N 1
ATOM 711 C CA . GLU A 1 88 ? -1.958 23.256 -31.449 1.00 48.00 88 GLU A CA 1
ATOM 712 C C . GLU A 1 88 ? -1.106 24.323 -30.723 1.00 48.00 88 GLU A C 1
ATOM 714 O O . GLU A 1 88 ? -1.647 25.273 -30.108 1.00 48.00 88 GLU A O 1
#

pLDDT: mean 73.51, std 16.26, range [42.53, 93.81]

Sequence (88 aa):
MALSDTLVKMSPVKGEYYLVEREKIDDLYRNAGHGDEDEVPNFITIDGKECLFTENFIEKDGKEYEIVMVANGFSWEDIIIYDEDEDE

Organism: NCBI:txid2654512

Solvent-accessible surface area (backbone atoms only — not comparable to full-atom values): 5743 Å² total; per-residue (Å²): 134,62,78,71,80,78,55,84,83,70,76,88,74,84,64,53,69,47,75,44,49,56,92,47,47,68,59,50,39,36,74,65,68,48,65,86,52,98,70,69,70,67,52,48,68,56,99,89,34,49,28,34,63,63,92,43,73,47,79,53,99,92,42,55,23,34,42,30,38,37,49,79,51,48,56,80,85,73,57,82,75,79,74,78,71,90,80,131

Mean predicted aligned error: 11.4 Å

Secondary structure (DSSP, 8-state):
--GGGG----------EEEEEGGGHHHHHHHTT-TT-SS--SEEEETTEEEEEEEEEEEETTEEEEEEEEGGGS-TTT----------

Radius of gyration: 16.62 Å; Cα contacts (8 Å, |Δi|>4): 94; chains: 1; bounding box: 42×35×48 Å